Protein AF-A0A8U0QBW7-F1 (afdb_monomer)

Structure (mmCIF, N/CA/C/O backbone):
data_AF-A0A8U0QBW7-F1
#
_entry.id   AF-A0A8U0QBW7-F1
#
loop_
_atom_site.group_PDB
_atom_site.id
_atom_site.type_symbol
_atom_site.label_atom_id
_atom_site.label_alt_id
_atom_site.label_comp_id
_atom_site.label_asym_id
_atom_site.label_entity_id
_atom_site.label_seq_id
_atom_site.pdbx_PDB_ins_code
_atom_site.Cartn_x
_atom_site.Cartn_y
_atom_site.Cartn_z
_atom_site.occupancy
_atom_site.B_iso_or_equiv
_atom_site.auth_seq_id
_atom_site.auth_comp_id
_atom_site.auth_asym_id
_atom_site.auth_atom_id
_atom_site.pdbx_PDB_model_num
ATOM 1 N N . MET A 1 1 ? 26.338 -71.807 29.750 1.00 41.09 1 MET A N 1
ATOM 2 C CA . MET A 1 1 ? 27.770 -71.660 30.082 1.00 41.09 1 MET A CA 1
ATOM 3 C C . MET A 1 1 ? 28.084 -70.178 30.106 1.00 41.09 1 MET A C 1
ATOM 5 O O . MET A 1 1 ? 28.070 -69.546 29.061 1.00 41.09 1 MET A O 1
ATOM 9 N N . ALA A 1 2 ? 28.238 -69.622 31.303 1.00 33.69 2 ALA A N 1
ATOM 10 C CA . ALA A 1 2 ? 28.507 -68.212 31.551 1.00 33.69 2 ALA A CA 1
ATOM 11 C C . ALA A 1 2 ? 29.743 -68.119 32.445 1.00 33.69 2 ALA A C 1
ATOM 13 O O . ALA A 1 2 ? 29.765 -68.784 33.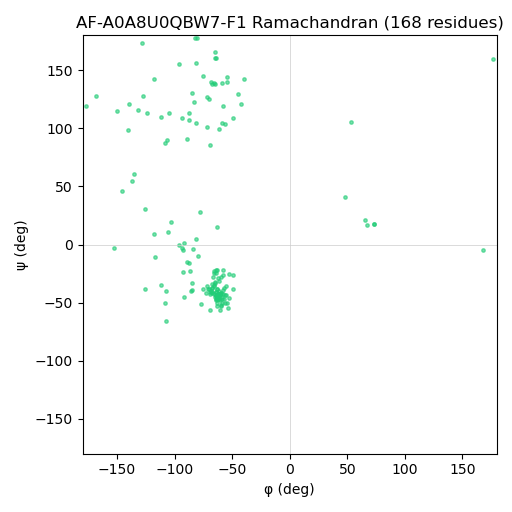481 1.00 33.69 2 ALA A O 1
ATOM 14 N N . SER A 1 3 ? 30.745 -67.331 32.042 1.00 29.34 3 SER A N 1
ATOM 15 C CA . SER A 1 3 ? 31.749 -66.690 32.908 1.00 29.34 3 SER A CA 1
ATOM 16 C C . SER A 1 3 ? 32.804 -65.914 32.093 1.00 29.34 3 SER A C 1
ATOM 18 O O . SER A 1 3 ? 32.904 -66.134 30.888 1.00 29.34 3 SER A O 1
ATOM 20 N N . PRO A 1 4 ? 33.521 -64.954 32.714 1.00 44.69 4 PRO A N 1
ATOM 21 C CA . PRO A 1 4 ? 33.583 -63.564 32.244 1.00 44.69 4 PRO A CA 1
ATOM 22 C C . PRO A 1 4 ? 35.021 -63.030 32.096 1.00 44.69 4 PRO A C 1
ATOM 24 O O . PRO A 1 4 ? 35.950 -63.648 32.596 1.00 44.69 4 PRO A O 1
ATOM 27 N N . LEU A 1 5 ? 35.207 -61.817 31.554 1.00 34.69 5 LEU A N 1
ATOM 28 C CA . LEU A 1 5 ? 36.401 -61.010 31.851 1.00 34.69 5 LEU A CA 1
ATOM 29 C C . LEU A 1 5 ? 36.080 -59.512 32.001 1.00 34.69 5 LEU A C 1
ATOM 31 O O . LEU A 1 5 ? 35.921 -58.768 31.044 1.00 34.69 5 LEU A O 1
ATOM 35 N N . ILE A 1 6 ? 35.956 -59.134 33.273 1.00 34.09 6 ILE A N 1
ATOM 36 C CA . ILE A 1 6 ? 36.638 -58.029 33.963 1.00 34.09 6 ILE A CA 1
ATOM 37 C C . ILE A 1 6 ? 36.571 -56.620 33.341 1.00 34.09 6 ILE A C 1
ATOM 39 O O . ILE A 1 6 ? 37.304 -56.209 32.449 1.00 34.09 6 ILE A O 1
ATOM 43 N N . ARG A 1 7 ? 35.725 -55.854 34.028 1.00 28.12 7 ARG A N 1
ATOM 44 C CA . ARG A 1 7 ? 35.663 -54.409 34.247 1.00 28.12 7 ARG A CA 1
ATOM 45 C C . ARG A 1 7 ? 37.038 -53.804 34.583 1.00 28.12 7 ARG A C 1
ATOM 47 O O . ARG A 1 7 ? 37.650 -54.211 35.565 1.00 28.12 7 ARG A O 1
ATOM 54 N N . CYS A 1 8 ? 37.437 -52.742 33.884 1.00 30.77 8 CYS A N 1
ATOM 55 C CA . CYS A 1 8 ? 38.362 -51.751 34.434 1.00 30.77 8 CYS A CA 1
ATOM 56 C C . CYS A 1 8 ? 37.706 -50.370 34.349 1.00 30.77 8 CYS A C 1
ATOM 58 O O . CYS A 1 8 ? 37.393 -49.862 33.275 1.00 30.77 8 CYS A O 1
ATOM 60 N N . PHE A 1 9 ? 37.408 -49.824 35.524 1.00 28.62 9 PHE A N 1
ATOM 61 C CA . PHE A 1 9 ? 36.833 -48.503 35.727 1.00 28.62 9 PHE A CA 1
ATOM 62 C C . PHE A 1 9 ? 37.808 -47.414 35.276 1.00 28.62 9 PHE A C 1
ATOM 64 O O . PHE A 1 9 ? 38.965 -47.415 35.684 1.00 28.62 9 PHE A O 1
ATOM 71 N N . SER A 1 10 ? 37.290 -46.395 34.598 1.00 31.25 10 SER A N 1
ATOM 72 C CA . SER A 1 10 ? 37.845 -45.049 34.686 1.00 31.25 10 SER A CA 1
ATOM 73 C C . SER A 1 10 ? 36.709 -44.059 34.934 1.00 31.25 10 SER A C 1
ATOM 75 O O . SER A 1 10 ? 35.788 -43.925 34.130 1.00 31.25 10 SER A O 1
ATOM 77 N N . LYS A 1 11 ? 36.762 -43.426 36.115 1.00 33.12 11 LYS A N 1
ATOM 78 C CA . LYS A 1 11 ? 36.077 -42.176 36.489 1.00 33.12 11 LYS A CA 1
ATOM 79 C C . LYS A 1 11 ? 36.128 -41.202 35.296 1.00 33.12 11 LYS A C 1
ATOM 81 O O . LYS A 1 11 ? 37.138 -41.118 34.618 1.00 33.12 11 LYS A O 1
ATOM 86 N N . VAL A 1 12 ? 35.099 -40.419 35.004 1.00 37.81 12 VAL A N 1
ATOM 87 C CA . VAL A 1 12 ? 34.768 -39.198 35.743 1.00 37.81 12 VAL A CA 1
ATOM 88 C C . VAL A 1 12 ? 33.371 -38.759 35.302 1.00 37.81 12 VAL A C 1
ATOM 90 O O . VAL A 1 12 ? 33.102 -38.601 34.115 1.00 37.81 12 VAL A O 1
ATOM 93 N N . GLY A 1 13 ? 32.485 -38.539 36.271 1.00 30.17 13 GLY A N 1
ATOM 94 C CA . GLY A 1 13 ? 31.225 -37.851 36.034 1.00 30.17 13 GLY A CA 1
ATOM 95 C C . GLY A 1 13 ? 31.420 -36.345 35.882 1.00 30.17 13 GLY A C 1
ATOM 96 O O . GLY A 1 13 ? 32.223 -35.744 36.594 1.00 30.17 13 GLY A O 1
ATOM 97 N N . ARG A 1 14 ? 30.621 -35.734 35.010 1.00 35.19 14 ARG A N 1
ATOM 98 C CA . ARG A 1 14 ? 29.725 -34.629 35.373 1.00 35.19 14 ARG A CA 1
ATOM 99 C C . ARG A 1 14 ? 28.899 -34.220 34.161 1.00 35.19 14 ARG A C 1
ATOM 101 O O . ARG A 1 14 ? 29.412 -33.787 33.138 1.00 35.19 14 ARG A O 1
ATOM 108 N N . GLN A 1 15 ? 27.597 -34.360 34.342 1.00 37.84 15 GLN A N 1
ATOM 109 C CA . GLN A 1 15 ? 26.541 -33.725 33.578 1.00 37.84 15 GLN A CA 1
ATOM 110 C C . GLN A 1 15 ? 26.739 -32.208 33.713 1.00 37.84 15 GLN A C 1
ATOM 112 O O . GLN A 1 15 ? 26.530 -31.647 34.787 1.00 37.84 15 GLN A O 1
ATOM 117 N N . VAL A 1 16 ? 27.241 -31.553 32.666 1.00 37.94 16 VAL A N 1
ATOM 118 C CA . VAL A 1 16 ? 27.358 -30.092 32.648 1.00 37.94 16 VAL A CA 1
ATOM 119 C C . VAL A 1 16 ? 26.058 -29.538 32.084 1.00 37.94 16 VAL A C 1
ATOM 121 O O . VAL A 1 16 ? 25.900 -29.355 30.881 1.00 37.94 16 VAL A O 1
ATOM 124 N N . SER A 1 17 ? 25.115 -29.269 32.980 1.00 43.97 17 SER A N 1
ATOM 125 C CA . SER A 1 17 ? 24.041 -28.309 32.755 1.00 43.97 17 SER A CA 1
ATOM 126 C C . SER A 1 17 ? 24.672 -26.931 32.534 1.00 43.97 17 SER A C 1
ATOM 128 O O . SER A 1 17 ? 25.090 -26.281 33.494 1.00 43.97 17 SER A O 1
ATOM 130 N N . ARG A 1 18 ? 24.805 -26.493 31.278 1.00 37.16 18 ARG A N 1
ATOM 131 C CA . ARG A 1 18 ? 25.181 -25.108 30.969 1.00 37.16 18 ARG A CA 1
ATOM 132 C C . ARG A 1 18 ? 23.909 -24.254 30.916 1.00 37.16 18 ARG A C 1
ATOM 134 O O . ARG A 1 18 ? 23.097 -24.480 30.022 1.00 37.16 18 ARG A O 1
ATOM 141 N N . PRO A 1 19 ? 23.707 -23.301 31.842 1.00 38.62 19 PRO A N 1
ATOM 142 C CA . PRO A 1 19 ? 22.612 -22.347 31.741 1.00 38.62 19 PRO A CA 1
ATOM 143 C C . PRO A 1 19 ? 22.836 -21.443 30.525 1.00 38.62 19 PRO A C 1
ATOM 145 O O . PRO A 1 19 ? 23.954 -20.999 30.261 1.00 38.62 19 PRO A O 1
ATOM 148 N N . TRP A 1 20 ? 21.755 -21.161 29.803 1.00 37.94 20 TRP A N 1
ATOM 149 C CA . TRP A 1 20 ? 21.676 -20.377 28.561 1.00 37.94 20 TRP A CA 1
ATOM 150 C C . TRP A 1 20 ? 22.093 -18.891 28.706 1.00 37.94 20 TRP A C 1
ATOM 152 O O . TRP A 1 20 ? 21.827 -18.068 27.840 1.00 37.94 20 TRP A O 1
ATOM 162 N N . SER A 1 21 ? 22.763 -18.507 29.793 1.00 43.53 21 SER A N 1
ATOM 163 C CA . SER A 1 21 ? 22.973 -17.104 30.176 1.00 43.53 21 SER A CA 1
ATOM 164 C C . SER A 1 21 ? 24.394 -16.569 29.950 1.00 43.53 21 SER A C 1
ATOM 166 O O . SER A 1 21 ? 24.695 -15.480 30.421 1.00 43.53 21 SER A O 1
ATOM 168 N N . VAL A 1 22 ? 25.288 -17.277 29.241 1.00 44.34 22 VAL A N 1
ATOM 169 C CA . VAL A 1 22 ? 26.710 -16.854 29.098 1.00 44.34 22 VAL A CA 1
ATOM 170 C C . VAL A 1 22 ? 27.182 -16.743 27.636 1.00 44.34 22 VAL A C 1
ATOM 172 O O . VAL A 1 22 ? 28.357 -16.906 27.328 1.00 44.34 22 VAL A O 1
ATOM 175 N N . CYS A 1 23 ? 26.285 -16.403 26.708 1.00 40.12 23 CYS A N 1
ATOM 176 C CA . CYS A 1 23 ? 26.654 -15.972 25.350 1.00 40.12 23 CYS A CA 1
ATOM 177 C C . CYS A 1 23 ? 25.822 -14.759 24.896 1.00 40.12 23 CYS A C 1
ATOM 179 O O . CYS A 1 23 ? 25.175 -14.795 23.858 1.00 40.12 23 CYS A O 1
ATOM 181 N N . GLN A 1 24 ? 25.827 -13.675 25.681 1.00 42.72 24 GLN A N 1
ATOM 182 C CA . GLN A 1 24 ? 25.300 -12.364 25.254 1.00 42.72 24 GLN A CA 1
ATOM 183 C C . GLN A 1 24 ? 26.354 -11.243 25.224 1.00 42.72 24 GLN A C 1
ATOM 185 O O . GLN A 1 24 ? 26.030 -10.088 24.968 1.00 42.72 24 GLN A O 1
ATOM 190 N N . HIS A 1 25 ? 27.637 -11.563 25.394 1.00 35.56 25 HIS A N 1
ATOM 191 C CA . HIS A 1 25 ? 28.725 -10.613 25.162 1.00 35.56 25 HIS A CA 1
ATOM 192 C C . HIS A 1 25 ? 29.474 -11.001 23.888 1.00 35.56 25 HIS A C 1
ATOM 194 O O . HIS A 1 25 ? 30.434 -11.759 23.947 1.00 35.56 25 HIS A O 1
ATOM 200 N N . GLY A 1 26 ? 29.024 -10.521 22.725 1.00 43.56 26 GLY A N 1
ATOM 201 C CA . GLY A 1 26 ? 29.815 -10.725 21.505 1.00 43.56 26 GLY A CA 1
ATOM 202 C C . GLY A 1 26 ? 29.174 -10.429 20.155 1.00 43.56 26 GLY A C 1
ATOM 203 O O . GLY A 1 26 ? 29.879 -10.500 19.159 1.00 43.56 26 GLY A O 1
ATOM 204 N N . LEU A 1 27 ? 27.888 -10.077 20.080 1.00 39.72 27 LEU A N 1
ATOM 205 C CA . LEU A 1 27 ? 27.236 -9.711 18.814 1.00 39.72 27 LEU A CA 1
ATOM 206 C C . LEU A 1 27 ? 26.374 -8.459 18.995 1.00 39.72 27 LEU A C 1
ATOM 208 O O . LEU A 1 27 ? 25.164 -8.469 18.804 1.00 39.72 27 LEU A O 1
ATOM 212 N N . ARG A 1 28 ? 27.013 -7.353 19.387 1.00 33.25 28 ARG A N 1
ATOM 213 C CA . ARG A 1 28 ? 26.455 -6.011 19.198 1.00 33.25 28 ARG A CA 1
ATOM 214 C C . ARG A 1 28 ? 27.259 -5.381 18.071 1.00 33.25 28 ARG A C 1
ATOM 216 O O . ARG A 1 28 ? 28.320 -4.814 18.316 1.00 33.25 28 ARG A O 1
ATOM 223 N N . ASN A 1 29 ? 26.801 -5.563 16.833 1.00 37.34 29 ASN A N 1
ATOM 224 C CA . ASN A 1 29 ? 27.380 -4.892 15.676 1.00 37.34 29 ASN A CA 1
ATOM 225 C C . ASN A 1 29 ? 27.037 -3.400 15.800 1.00 37.34 29 ASN A C 1
ATOM 227 O O . ASN A 1 29 ? 25.980 -2.945 15.368 1.00 37.34 29 ASN A O 1
ATOM 231 N N . ARG A 1 30 ? 27.875 -2.664 16.533 1.00 37.47 30 ARG A N 1
ATOM 232 C CA . ARG A 1 30 ? 27.775 -1.218 16.698 1.00 37.47 30 ARG A CA 1
ATOM 233 C C . ARG A 1 30 ? 28.189 -0.616 15.361 1.00 37.47 30 ARG A C 1
ATOM 235 O O . ARG A 1 30 ? 29.378 -0.579 15.058 1.00 37.47 30 ARG A O 1
ATOM 242 N N . SER A 1 31 ? 27.207 -0.204 14.558 1.00 40.16 31 SER A N 1
ATOM 243 C CA . SER A 1 31 ? 27.431 0.742 13.463 1.00 40.16 31 SER A CA 1
ATOM 244 C C . SER A 1 31 ? 28.371 1.832 13.982 1.00 40.16 31 SER A C 1
ATOM 246 O O . SER A 1 31 ? 28.086 2.457 15.000 1.00 40.16 31 SER A O 1
ATOM 248 N N . THR A 1 32 ? 29.531 2.015 13.354 1.00 41.97 32 THR A N 1
ATOM 249 C CA . THR A 1 32 ? 30.523 3.027 13.747 1.00 41.97 32 THR A CA 1
ATOM 250 C C . THR A 1 32 ? 30.135 4.425 13.271 1.00 41.97 32 THR A C 1
ATOM 252 O O . THR A 1 32 ? 31.005 5.260 13.034 1.00 41.97 32 THR A O 1
ATOM 255 N N . GLN A 1 33 ? 28.842 4.698 13.115 1.00 38.72 33 GLN A N 1
ATOM 256 C CA . GLN A 1 33 ? 28.374 6.071 13.107 1.00 38.72 33 GLN A CA 1
ATOM 257 C C . GLN A 1 33 ? 28.156 6.482 14.562 1.00 38.72 33 GLN A C 1
ATOM 259 O O . GLN A 1 33 ? 27.579 5.702 15.322 1.00 38.72 33 GLN A O 1
ATOM 264 N N . PRO A 1 34 ? 28.679 7.639 15.000 1.00 38.78 34 PRO A N 1
ATOM 265 C CA . PRO A 1 34 ? 28.361 8.124 16.327 1.00 38.78 34 PRO A CA 1
ATOM 266 C C . PRO A 1 34 ? 26.841 8.257 16.394 1.00 38.78 34 PRO A C 1
ATOM 268 O O . PRO A 1 34 ? 26.256 8.992 15.599 1.00 38.78 34 PRO A O 1
ATOM 271 N N . ASP A 1 35 ? 26.210 7.518 17.311 1.00 44.41 35 ASP A N 1
ATOM 272 C CA . ASP A 1 35 ? 24.891 7.884 17.808 1.00 44.41 35 ASP A CA 1
ATOM 273 C C . ASP A 1 35 ? 25.024 9.362 18.172 1.00 44.41 35 ASP A C 1
ATOM 275 O O . ASP A 1 35 ? 25.774 9.692 19.095 1.00 44.41 35 ASP A O 1
ATOM 279 N N . VAL A 1 36 ? 24.401 10.257 17.403 1.00 55.66 36 VAL A N 1
ATOM 280 C CA . VAL A 1 36 ? 24.216 11.635 17.851 1.00 55.66 36 VAL A CA 1
ATOM 281 C C . VAL A 1 36 ? 23.480 11.484 19.168 1.00 55.66 36 VAL A C 1
ATOM 283 O O . VAL A 1 36 ? 22.315 11.086 19.195 1.00 55.66 36 VAL A O 1
ATOM 286 N N . SER A 1 37 ? 24.202 11.661 20.272 1.00 56.78 37 SER A N 1
ATOM 287 C CA . SER A 1 37 ? 23.636 11.525 21.603 1.00 56.78 37 SER A CA 1
ATOM 288 C C . SER A 1 37 ? 22.430 12.456 21.640 1.00 56.78 37 SER A C 1
ATOM 290 O O . SER A 1 37 ? 22.503 13.559 21.101 1.00 56.78 37 SER A O 1
ATOM 292 N N . ALA A 1 38 ? 21.319 12.054 22.254 1.00 60.09 38 ALA A N 1
ATOM 293 C CA . ALA A 1 38 ? 20.138 12.917 22.374 1.00 60.09 38 ALA A CA 1
ATOM 294 C C . ALA A 1 38 ? 20.494 14.335 22.893 1.00 60.09 38 ALA A C 1
ATOM 296 O O . ALA A 1 38 ? 19.851 15.318 22.540 1.00 60.09 38 ALA A O 1
ATOM 297 N N . GLU A 1 39 ? 21.592 14.445 23.648 1.00 56.91 39 GLU A N 1
ATOM 298 C CA . GLU A 1 39 ? 22.241 15.686 24.083 1.00 56.91 39 GLU A CA 1
ATOM 299 C C . GLU A 1 39 ? 22.762 16.579 22.936 1.00 56.91 39 GLU A C 1
ATOM 301 O O . GLU A 1 39 ? 22.606 17.795 22.993 1.00 56.91 39 GLU A O 1
ATOM 306 N N . GLN A 1 40 ? 23.349 16.013 21.878 1.00 58.00 40 GLN A N 1
ATOM 307 C CA . GLN A 1 40 ? 23.819 16.753 20.698 1.00 58.00 40 GLN A CA 1
ATOM 308 C C . GLN A 1 40 ? 22.657 17.257 19.834 1.00 58.00 40 GLN A C 1
ATOM 310 O O . GLN A 1 40 ? 22.724 18.367 19.311 1.00 58.00 40 GLN A O 1
ATOM 31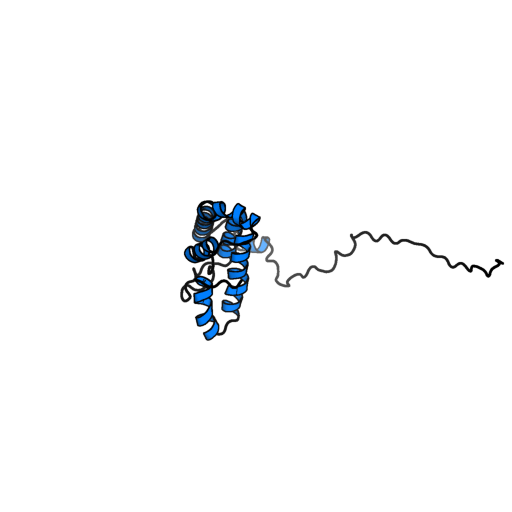5 N N . ALA A 1 41 ? 21.570 16.490 19.723 1.00 57.09 41 ALA A N 1
ATOM 316 C CA . ALA A 1 41 ? 20.361 16.944 19.036 1.00 57.09 41 ALA A CA 1
ATOM 317 C C . ALA A 1 41 ? 19.624 18.047 19.816 1.00 57.09 41 ALA A C 1
ATOM 319 O O . ALA A 1 41 ? 19.174 19.029 19.223 1.00 57.09 41 ALA A O 1
ATOM 320 N N . ALA A 1 42 ? 19.590 17.939 21.150 1.00 59.16 42 ALA A N 1
ATOM 321 C CA . ALA A 1 42 ? 19.075 18.986 22.029 1.00 59.16 42 ALA A CA 1
ATOM 322 C C . ALA A 1 42 ? 19.901 20.282 21.932 1.00 59.16 42 ALA A C 1
ATOM 324 O O . ALA A 1 42 ? 19.331 21.371 21.903 1.00 59.16 42 ALA A O 1
ATOM 325 N N . ALA A 1 43 ? 21.230 20.179 21.803 1.00 60.28 43 ALA A N 1
ATOM 326 C CA . ALA A 1 43 ? 22.114 21.329 21.596 1.00 60.28 43 ALA A CA 1
ATOM 327 C C . ALA A 1 43 ? 21.894 22.040 20.244 1.00 60.28 43 ALA A C 1
ATOM 329 O O . ALA A 1 43 ? 22.184 23.229 20.124 1.00 60.28 43 ALA A O 1
ATOM 330 N N . LEU A 1 44 ? 21.361 21.333 19.242 1.00 66.69 44 LEU A N 1
ATOM 331 C CA . LEU A 1 44 ? 21.029 21.865 17.916 1.00 66.69 44 LEU A CA 1
ATOM 332 C C . LEU A 1 44 ? 19.576 22.367 17.806 1.00 66.69 44 LEU A C 1
ATOM 334 O O . LEU A 1 44 ? 19.168 22.809 16.735 1.00 66.69 44 LEU A O 1
ATOM 338 N N . GLY A 1 45 ? 18.785 22.298 18.885 1.00 69.19 45 GLY A N 1
ATOM 339 C CA . GLY A 1 45 ? 17.366 22.671 18.864 1.00 69.19 45 GLY A CA 1
ATOM 340 C C . GLY A 1 45 ? 16.494 21.743 18.009 1.00 69.19 45 GLY A C 1
ATOM 341 O O . GLY A 1 45 ? 15.378 22.112 17.645 1.00 69.19 45 GLY A O 1
ATOM 342 N N . VAL A 1 46 ? 16.988 20.546 17.675 1.00 71.44 46 VAL A N 1
ATOM 343 C CA . VAL A 1 46 ? 16.250 19.561 16.881 1.00 71.44 46 VAL A CA 1
ATOM 344 C C . VAL A 1 46 ? 15.295 18.819 17.813 1.00 71.44 46 VAL A C 1
ATOM 346 O O . VAL A 1 46 ? 15.707 17.982 18.614 1.00 71.44 46 VAL A O 1
ATOM 349 N N . SER A 1 47 ? 14.007 19.156 17.728 1.00 80.44 47 SER A N 1
ATOM 350 C CA . SER A 1 47 ? 12.938 18.410 18.393 1.00 80.44 47 SER A CA 1
ATOM 351 C C . SER A 1 47 ? 12.551 17.213 17.530 1.00 80.44 47 SER A C 1
ATOM 353 O O . SER A 1 47 ? 12.164 17.388 16.374 1.00 80.44 47 SER A O 1
ATOM 355 N N . TYR A 1 48 ? 12.642 16.005 18.083 1.00 83.56 48 TYR A N 1
ATOM 356 C CA . TYR A 1 48 ? 12.100 14.808 17.446 1.00 83.56 48 TYR A CA 1
ATOM 357 C C . TYR A 1 48 ? 10.689 14.573 17.979 1.00 83.56 48 TYR A C 1
ATOM 359 O O . TYR A 1 48 ? 10.544 14.218 19.155 1.00 83.56 48 TYR A O 1
ATOM 367 N N . PRO A 1 49 ? 9.641 14.787 17.167 1.00 89.06 49 PRO A N 1
ATOM 368 C CA . PRO A 1 49 ? 8.298 14.438 17.588 1.00 89.06 49 PRO A CA 1
ATOM 369 C C . PRO A 1 49 ? 8.189 12.915 17.793 1.00 89.06 49 PRO A C 1
ATOM 371 O O . PRO A 1 49 ? 9.009 12.150 17.274 1.00 89.06 49 PRO A O 1
ATOM 374 N N . PRO A 1 50 ? 7.182 12.445 18.546 1.00 94.38 50 PRO A N 1
ATOM 375 C CA . PRO A 1 50 ? 6.894 11.018 18.643 1.00 94.38 50 PRO A CA 1
ATOM 376 C C . PRO A 1 50 ? 6.687 10.390 17.255 1.00 94.38 50 PRO A C 1
ATOM 378 O O . PRO A 1 50 ? 6.082 11.029 16.396 1.00 94.38 50 PRO A O 1
ATOM 381 N N . LEU A 1 51 ? 7.126 9.141 17.049 1.00 92.00 51 LEU A N 1
ATOM 382 C CA . LEU A 1 51 ? 7.056 8.430 15.754 1.00 92.00 51 LEU A CA 1
ATOM 383 C C . LEU A 1 51 ? 5.633 8.297 15.185 1.00 92.00 51 LEU A C 1
ATOM 385 O O . LEU A 1 51 ? 5.460 8.110 13.989 1.00 92.00 51 LEU A O 1
ATOM 389 N N . GLN A 1 52 ? 4.617 8.402 16.039 1.00 93.25 52 GLN A N 1
ATOM 390 C CA . GLN A 1 52 ? 3.204 8.425 15.663 1.00 93.25 52 GLN A CA 1
ATOM 391 C C . GLN A 1 52 ? 2.699 9.802 15.188 1.00 93.25 52 GLN A C 1
ATOM 393 O O . GLN A 1 52 ? 1.498 9.988 15.006 1.00 93.25 52 GLN A O 1
ATOM 398 N N . THR A 1 53 ? 3.583 10.792 15.062 1.00 95.00 53 THR A N 1
ATOM 399 C CA . THR A 1 53 ? 3.252 12.104 14.496 1.00 95.00 53 THR A CA 1
ATOM 400 C C . THR A 1 53 ? 3.444 12.033 12.990 1.00 95.00 53 THR A C 1
ATOM 402 O O . THR A 1 53 ? 4.578 11.980 12.522 1.00 95.00 53 THR A O 1
ATOM 405 N N . TYR A 1 54 ? 2.339 12.021 12.253 1.00 95.25 54 TYR A N 1
ATOM 406 C CA . TYR A 1 54 ? 2.338 11.881 10.799 1.00 95.25 54 TYR A CA 1
ATOM 407 C C . TYR A 1 54 ? 2.251 13.232 10.096 1.00 95.25 54 TYR A C 1
ATOM 409 O O . TYR A 1 54 ? 1.724 14.202 10.653 1.00 95.25 54 TYR A O 1
ATOM 417 N N . SER A 1 55 ? 2.734 13.285 8.856 1.00 95.44 55 SER A N 1
ATOM 418 C CA . SER A 1 55 ? 2.379 14.363 7.935 1.00 95.44 55 SER A CA 1
ATOM 419 C C . SER A 1 55 ? 0.880 14.321 7.598 1.00 95.44 55 SER A C 1
ATOM 421 O O . SER A 1 55 ? 0.189 13.332 7.858 1.00 95.44 55 SER A O 1
ATOM 423 N N . GLU A 1 56 ? 0.357 15.400 7.013 1.00 95.88 56 GLU A N 1
ATOM 424 C CA . GLU A 1 56 ? -1.036 15.435 6.550 1.00 95.88 56 GLU A CA 1
ATOM 425 C C . GLU A 1 56 ? -1.298 14.351 5.492 1.00 95.88 56 GLU A C 1
ATOM 427 O O . GLU A 1 56 ? -2.282 13.623 5.591 1.00 95.88 56 GLU A O 1
ATOM 432 N N . GLU A 1 57 ? -0.373 14.175 4.545 1.00 95.00 57 GLU A N 1
ATOM 433 C CA . GLU A 1 57 ? -0.459 13.157 3.491 1.00 95.00 57 GLU A CA 1
ATOM 434 C C . GLU A 1 57 ? -0.438 11.731 4.062 1.00 95.00 57 GLU A C 1
ATOM 436 O O . GLU A 1 57 ? -1.264 10.899 3.687 1.00 95.00 57 GLU A O 1
ATOM 441 N N . GLU A 1 58 ? 0.457 11.455 5.017 1.0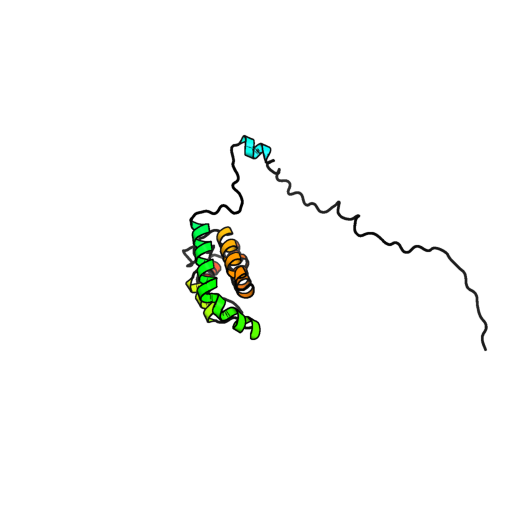0 96.38 58 GLU A N 1
ATOM 442 C CA . GLU A 1 58 ? 0.553 10.162 5.707 1.00 96.38 58 GLU A CA 1
ATOM 443 C C . GLU A 1 58 ? -0.721 9.856 6.509 1.00 96.38 58 GLU A C 1
ATOM 445 O O . GLU A 1 58 ? -1.249 8.743 6.448 1.00 96.38 58 GLU A O 1
ATOM 450 N N . GLY A 1 59 ? -1.249 10.854 7.227 1.00 97.44 59 GLY A N 1
ATOM 451 C CA . GLY A 1 59 ? -2.502 10.737 7.972 1.00 97.44 59 GLY A CA 1
ATOM 452 C C . GLY A 1 59 ? -3.699 10.466 7.059 1.00 97.44 59 GLY A C 1
ATOM 453 O O . GLY A 1 59 ? -4.478 9.550 7.322 1.00 97.44 59 GLY A O 1
ATOM 454 N N . MET A 1 60 ? -3.812 11.205 5.951 1.00 97.19 60 MET A N 1
ATOM 455 C CA . MET A 1 60 ? -4.862 11.000 4.950 1.00 97.19 60 MET A CA 1
ATOM 456 C C . MET A 1 60 ? -4.778 9.616 4.305 1.00 97.19 60 MET A C 1
ATOM 458 O O . MET A 1 60 ? -5.807 8.962 4.135 1.00 97.19 60 MET A O 1
ATOM 462 N N . MET A 1 61 ? -3.572 9.151 3.965 1.00 96.81 61 MET A N 1
ATOM 463 C CA . MET A 1 61 ? -3.377 7.826 3.382 1.00 96.81 61 MET A CA 1
ATOM 464 C C . MET A 1 61 ? -3.780 6.723 4.360 1.00 96.81 61 MET A C 1
ATOM 466 O O . MET A 1 61 ? -4.546 5.835 3.985 1.00 96.81 61 MET A O 1
ATOM 470 N N . ARG A 1 62 ? -3.334 6.805 5.619 1.00 98.00 62 ARG A N 1
ATOM 471 C CA . ARG A 1 62 ? -3.733 5.868 6.677 1.00 98.00 62 ARG A CA 1
ATOM 472 C C . ARG A 1 62 ? -5.256 5.794 6.803 1.00 98.00 62 ARG A C 1
ATOM 474 O O . ARG A 1 62 ? -5.825 4.706 6.773 1.00 98.00 62 ARG A O 1
ATOM 481 N N . ASP A 1 63 ? -5.923 6.940 6.906 1.00 98.38 63 ASP A N 1
ATOM 482 C CA . ASP A 1 63 ? -7.373 6.991 7.111 1.00 98.38 63 ASP A CA 1
ATOM 483 C C . ASP A 1 63 ? -8.147 6.466 5.887 1.00 98.38 63 ASP A C 1
ATOM 485 O O . ASP A 1 63 ? -9.143 5.751 6.032 1.00 98.38 63 ASP A O 1
ATOM 489 N N . ALA A 1 64 ? -7.667 6.756 4.673 1.00 98.19 64 ALA A N 1
ATOM 490 C CA . ALA A 1 64 ? -8.246 6.235 3.437 1.00 98.19 64 ALA A CA 1
ATOM 491 C C . ALA A 1 64 ? -8.119 4.707 3.338 1.00 98.19 64 ALA A C 1
ATOM 493 O O . ALA A 1 64 ? -9.096 4.029 3.010 1.00 98.19 64 ALA A O 1
ATOM 494 N N . VAL A 1 65 ? -6.945 4.155 3.665 1.00 98.56 65 VAL A N 1
ATOM 495 C CA . VAL A 1 65 ? -6.696 2.705 3.631 1.00 98.56 65 VAL A CA 1
ATOM 496 C C . VAL A 1 65 ? -7.495 1.999 4.716 1.00 98.56 65 VAL A C 1
ATOM 498 O O . VAL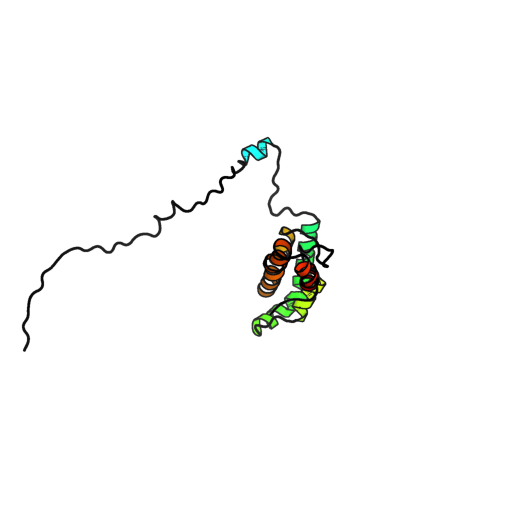 A 1 65 ? -8.084 0.958 4.441 1.00 98.56 65 VAL A O 1
ATOM 501 N N . ASN A 1 66 ? -7.588 2.581 5.915 1.00 98.62 66 ASN A N 1
ATOM 502 C CA . ASN A 1 66 ? -8.420 2.050 6.990 1.00 98.62 66 ASN A CA 1
ATOM 503 C C . ASN A 1 66 ? -9.878 1.906 6.535 1.00 98.62 66 ASN A C 1
ATOM 505 O O . ASN A 1 66 ? -10.469 0.830 6.645 1.00 98.62 66 ASN A O 1
ATOM 509 N N . LYS A 1 67 ? -10.438 2.969 5.948 1.00 98.56 67 LYS A N 1
ATOM 510 C CA . LYS A 1 67 ? -11.802 2.955 5.415 1.00 98.56 67 LYS A CA 1
ATOM 511 C C . LYS A 1 67 ? -11.969 1.908 4.314 1.00 98.56 67 LYS A C 1
ATOM 513 O O . LYS A 1 67 ? -12.915 1.124 4.355 1.00 98.56 67 LYS A O 1
ATOM 518 N N . PHE A 1 68 ? -11.046 1.866 3.355 1.00 98.44 68 PHE A N 1
ATOM 519 C CA . PHE A 1 68 ? -11.046 0.868 2.288 1.00 98.44 68 PHE A CA 1
ATOM 520 C C . PHE A 1 68 ? -11.012 -0.562 2.846 1.00 98.44 68 PHE A C 1
ATOM 522 O O . PHE A 1 68 ? -11.820 -1.396 2.441 1.00 98.44 68 PHE A O 1
ATOM 529 N N . ALA A 1 69 ? -10.140 -0.840 3.813 1.00 98.50 69 ALA A N 1
ATOM 530 C CA . ALA A 1 69 ? -10.010 -2.161 4.406 1.00 98.50 69 ALA A CA 1
ATOM 531 C C . ALA A 1 69 ? -11.309 -2.592 5.109 1.00 98.50 69 ALA A C 1
ATOM 533 O O . ALA A 1 69 ? -11.781 -3.709 4.905 1.00 98.50 69 ALA A O 1
ATOM 534 N N . GLN A 1 70 ? -11.945 -1.696 5.865 1.00 98.38 70 GLN A N 1
ATOM 535 C CA . GLN A 1 70 ? -13.205 -1.997 6.552 1.00 98.38 70 GLN A CA 1
ATOM 536 C C . GLN A 1 70 ? -14.389 -2.163 5.588 1.00 98.38 70 GLN A C 1
ATOM 538 O O . GLN A 1 70 ? -15.199 -3.072 5.750 1.00 98.38 70 GLN A O 1
ATOM 543 N N . GLU A 1 71 ? -14.512 -1.300 4.580 1.00 97.44 71 GLU A N 1
ATOM 544 C CA . GLU A 1 71 ? -15.687 -1.283 3.699 1.00 97.44 71 GLU A CA 1
ATOM 545 C C . GLU A 1 71 ? -15.588 -2.282 2.541 1.00 97.44 71 GLU A C 1
ATOM 547 O O . GLU A 1 71 ? -16.606 -2.809 2.090 1.00 97.44 71 GLU A O 1
ATOM 552 N N . ARG A 1 72 ? -14.378 -2.525 2.025 1.00 95.88 72 ARG A N 1
ATOM 553 C CA . ARG A 1 72 ? -14.155 -3.298 0.795 1.00 95.88 72 ARG A CA 1
ATOM 554 C C . ARG A 1 72 ? -13.479 -4.636 1.037 1.00 95.88 72 ARG A C 1
ATOM 556 O O . ARG A 1 72 ? -13.821 -5.576 0.331 1.00 95.88 72 ARG A O 1
ATOM 563 N N . LEU A 1 73 ? -12.565 -4.742 2.004 1.00 97.31 73 LEU A N 1
ATOM 564 C CA . LEU A 1 73 ? -11.838 -5.994 2.257 1.00 97.31 73 LEU A CA 1
ATOM 565 C C . LEU A 1 73 ? -12.527 -6.880 3.290 1.00 97.31 73 LEU A C 1
ATOM 567 O O . LEU A 1 73 ? -12.682 -8.075 3.049 1.00 97.31 73 LEU A O 1
ATOM 571 N N . ALA A 1 74 ? -12.986 -6.306 4.406 1.00 98.25 74 ALA A N 1
ATOM 572 C CA . ALA A 1 74 ? -13.579 -7.056 5.515 1.00 98.25 74 ALA A CA 1
ATOM 573 C C . ALA A 1 74 ? -14.675 -8.066 5.096 1.00 98.25 74 ALA A C 1
ATOM 575 O O . ALA A 1 74 ? -14.674 -9.175 5.633 1.00 98.25 74 ALA A O 1
ATOM 576 N N . PRO A 1 75 ? -15.560 -7.775 4.114 1.00 98.19 75 PRO A N 1
ATOM 577 C CA . PRO A 1 75 ? -16.567 -8.741 3.664 1.00 98.19 75 PRO A CA 1
ATOM 578 C C . PRO A 1 75 ? -16.005 -10.026 3.028 1.00 98.19 75 PRO A C 1
ATOM 580 O O . PRO A 1 75 ? -16.708 -11.034 2.987 1.00 98.19 75 PRO A O 1
ATOM 583 N N . PHE A 1 76 ? -14.769 -10.007 2.519 1.00 97.75 76 PHE A N 1
ATOM 584 C CA . PHE A 1 76 ? -14.156 -11.140 1.816 1.00 97.75 76 PHE A CA 1
ATOM 585 C C . PHE 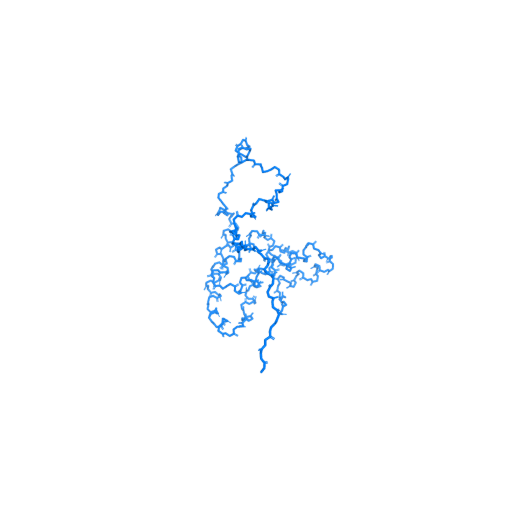A 1 76 ? -13.345 -12.057 2.740 1.00 97.75 76 PHE A C 1
ATOM 587 O O . PHE A 1 76 ? -13.176 -13.232 2.415 1.00 97.75 76 PHE A O 1
ATOM 594 N N . VAL A 1 77 ? -12.875 -11.552 3.887 1.00 98.19 77 VAL A N 1
ATOM 595 C CA . VAL A 1 77 ? -11.857 -12.204 4.736 1.00 98.19 77 VAL A CA 1
ATOM 596 C C . VAL A 1 77 ? -12.229 -13.637 5.110 1.00 98.19 77 VAL A C 1
ATOM 598 O O . VAL A 1 77 ? -11.476 -14.558 4.810 1.00 98.19 77 VAL A O 1
ATOM 601 N N . SER A 1 78 ? -13.414 -13.860 5.691 1.00 98.19 78 SER A N 1
ATOM 602 C CA . SER A 1 78 ? -13.824 -15.206 6.125 1.00 98.19 78 SER A CA 1
ATOM 603 C C . SER A 1 78 ? -13.877 -16.204 4.966 1.00 98.19 78 SER A C 1
ATOM 605 O O . SER A 1 78 ? -13.403 -17.326 5.096 1.00 98.19 78 SER A O 1
ATOM 607 N N . LYS A 1 79 ? -14.393 -15.784 3.803 1.00 98.06 79 LYS A N 1
ATOM 608 C CA . LYS A 1 79 ? -14.463 -16.638 2.610 1.00 98.06 79 LYS A CA 1
ATOM 609 C C . LYS A 1 79 ? -13.065 -16.947 2.066 1.00 98.06 79 LYS A C 1
ATOM 611 O O . LYS A 1 79 ? -12.834 -18.071 1.624 1.00 98.06 79 LYS A O 1
ATOM 616 N N . MET A 1 80 ? -12.158 -15.971 2.042 1.00 98.06 80 MET A N 1
ATOM 617 C CA . MET A 1 80 ? -10.795 -16.174 1.541 1.00 98.06 80 MET A CA 1
ATOM 618 C C . MET A 1 80 ? -9.994 -17.111 2.446 1.00 98.06 80 MET A C 1
ATOM 620 O O . MET A 1 80 ? -9.324 -18.006 1.932 1.00 98.06 80 MET A O 1
ATOM 624 N N . ASP A 1 81 ? -10.117 -16.952 3.766 1.00 98.25 81 ASP A N 1
ATOM 625 C CA . ASP A 1 81 ? -9.461 -17.805 4.762 1.00 98.25 81 ASP A CA 1
ATOM 626 C C . ASP A 1 81 ? -9.954 -19.258 4.671 1.00 98.25 81 ASP A C 1
ATOM 628 O O . ASP A 1 81 ? -9.160 -20.172 4.435 1.00 98.25 81 ASP A O 1
ATOM 632 N N . GLU A 1 82 ? -11.276 -19.469 4.718 1.00 98.38 82 GLU A N 1
ATOM 633 C CA . GLU A 1 82 ? -11.892 -20.803 4.639 1.00 98.38 82 GLU A CA 1
ATOM 634 C C . GLU A 1 82 ? -11.504 -21.565 3.364 1.00 98.38 82 GLU A C 1
ATOM 636 O O . GLU A 1 82 ? -11.305 -22.780 3.395 1.00 98.38 82 GLU A O 1
ATOM 641 N N . ASN A 1 83 ? -11.384 -20.857 2.237 1.00 97.94 83 ASN A N 1
ATOM 642 C CA . ASN A 1 83 ? -11.038 -21.456 0.948 1.00 97.94 83 ASN A CA 1
ATOM 643 C C . ASN A 1 83 ? -9.532 -21.439 0.649 1.00 97.94 83 ASN A C 1
ATOM 645 O O . ASN A 1 83 ? -9.123 -21.981 -0.379 1.00 97.94 83 ASN A O 1
ATOM 649 N N . SER A 1 84 ? -8.713 -20.815 1.506 1.00 97.38 84 SER A N 1
ATOM 650 C CA . SER A 1 84 ? -7.281 -20.577 1.268 1.00 97.38 84 SER A CA 1
ATOM 651 C C . SER A 1 84 ? -7.003 -19.984 -0.122 1.00 97.38 84 SER A C 1
ATOM 653 O O . SER A 1 84 ? -6.073 -20.393 -0.821 1.00 97.38 84 SER A O 1
ATOM 655 N N . HIS A 1 85 ? -7.853 -19.051 -0.552 1.00 96.75 85 HIS A N 1
ATOM 656 C CA . HIS A 1 85 ? -7.828 -18.497 -1.901 1.00 96.75 85 HIS A CA 1
ATOM 657 C C . HIS A 1 85 ? -8.083 -16.992 -1.874 1.00 96.75 85 HIS A C 1
ATOM 659 O O . HIS A 1 85 ? -9.140 -16.545 -1.427 1.00 96.75 85 HIS A O 1
ATOM 665 N N . MET A 1 86 ? -7.116 -16.223 -2.381 1.00 96.44 86 MET A N 1
ATOM 666 C CA . MET A 1 86 ? -7.239 -14.776 -2.539 1.00 96.44 86 MET A CA 1
ATOM 667 C C . MET A 1 86 ? -8.245 -14.464 -3.647 1.00 96.44 86 MET A C 1
ATOM 669 O O . MET A 1 86 ? -8.093 -14.940 -4.772 1.00 96.44 86 MET A O 1
ATOM 673 N N . ASP A 1 87 ? -9.265 -13.663 -3.344 1.00 96.56 87 ASP A N 1
ATOM 674 C CA . ASP A 1 87 ? -10.269 -13.288 -4.337 1.00 96.56 87 ASP A CA 1
ATOM 675 C C . ASP A 1 87 ? -9.656 -12.301 -5.360 1.00 96.56 87 ASP A C 1
ATOM 677 O O . ASP A 1 87 ? -9.099 -11.271 -4.961 1.00 96.56 87 ASP A O 1
ATOM 681 N N . PRO A 1 88 ? -9.736 -12.560 -6.681 1.00 95.75 88 PRO A N 1
ATOM 682 C CA . PRO A 1 88 ? -9.199 -11.650 -7.694 1.00 95.75 88 PRO A CA 1
ATOM 683 C C . PRO A 1 88 ? -9.786 -10.233 -7.631 1.00 95.75 88 PRO A C 1
ATOM 685 O O . PRO A 1 88 ? -9.121 -9.276 -8.035 1.00 95.75 88 PRO A O 1
ATOM 688 N N . GLU A 1 89 ? -11.013 -10.073 -7.119 1.00 96.50 89 GLU A N 1
ATOM 689 C CA . GLU A 1 89 ? -11.621 -8.753 -6.925 1.00 96.50 89 GLU A CA 1
ATOM 690 C C . GLU A 1 89 ? -10.871 -7.931 -5.867 1.00 96.50 89 GLU A C 1
ATOM 692 O O . GLU A 1 89 ? -10.688 -6.724 -6.045 1.00 96.50 89 GLU A O 1
ATOM 697 N N . VAL A 1 90 ? -10.354 -8.581 -4.817 1.00 97.19 90 VAL A N 1
ATOM 698 C CA . VAL A 1 90 ? -9.524 -7.929 -3.796 1.00 97.19 90 VAL A CA 1
ATOM 699 C C . VAL A 1 90 ? -8.245 -7.393 -4.429 1.00 97.19 90 VAL A C 1
ATOM 701 O O . VAL A 1 90 ? -7.962 -6.202 -4.300 1.00 97.19 90 VAL A O 1
ATOM 704 N N . ILE A 1 91 ? -7.525 -8.218 -5.195 1.00 96.81 91 ILE A N 1
ATOM 705 C CA . ILE A 1 91 ? -6.284 -7.806 -5.874 1.00 96.81 91 ILE A CA 1
ATOM 706 C C . ILE A 1 91 ? -6.552 -6.628 -6.816 1.00 96.81 91 ILE A C 1
ATOM 708 O O . ILE A 1 91 ? -5.849 -5.619 -6.773 1.00 96.81 91 ILE A O 1
ATOM 712 N N . LYS A 1 92 ? -7.609 -6.718 -7.630 1.00 96.81 92 LYS A N 1
ATOM 713 C CA . LYS A 1 92 ? -8.018 -5.640 -8.537 1.00 96.81 92 LYS A CA 1
ATOM 714 C C . LYS A 1 92 ? -8.309 -4.341 -7.785 1.00 96.81 92 LYS A C 1
ATOM 716 O O . LYS A 1 92 ? -7.868 -3.278 -8.214 1.00 96.81 92 LYS A O 1
ATOM 721 N N . SER A 1 93 ? -8.999 -4.422 -6.649 1.00 97.31 93 SER A N 1
ATOM 722 C CA . SER A 1 93 ? -9.314 -3.243 -5.843 1.00 97.31 93 SER A CA 1
ATOM 723 C C . SER A 1 93 ? -8.067 -2.572 -5.249 1.00 97.31 93 SER A C 1
ATOM 725 O O . SER A 1 93 ? -8.022 -1.347 -5.187 1.00 97.31 93 SER A O 1
ATOM 727 N N . LEU A 1 94 ? -7.019 -3.331 -4.899 1.00 97.88 94 LEU A N 1
ATOM 728 C CA . LEU A 1 94 ? -5.744 -2.763 -4.435 1.00 97.88 94 LEU A CA 1
ATOM 729 C C . LEU A 1 94 ? -5.055 -1.933 -5.526 1.00 97.88 94 LEU A C 1
ATOM 731 O O . LEU A 1 94 ? -4.537 -0.852 -5.239 1.00 97.88 94 LEU A O 1
ATOM 735 N N . PHE A 1 95 ? -5.075 -2.410 -6.774 1.00 97.62 95 PHE A N 1
ATOM 736 C CA . PHE A 1 95 ? -4.565 -1.657 -7.923 1.00 97.62 95 PHE A CA 1
ATOM 737 C C . PHE A 1 95 ? -5.379 -0.393 -8.190 1.00 97.62 95 PHE A C 1
ATOM 739 O O . PHE A 1 95 ? -4.806 0.677 -8.365 1.00 97.62 95 PHE A O 1
ATOM 746 N N . GLU A 1 96 ? -6.710 -0.491 -8.162 1.00 96.31 96 GLU A N 1
ATOM 747 C CA . GLU A 1 96 ? -7.600 0.659 -8.366 1.00 96.31 96 GLU A CA 1
ATOM 748 C C . GLU A 1 96 ? -7.408 1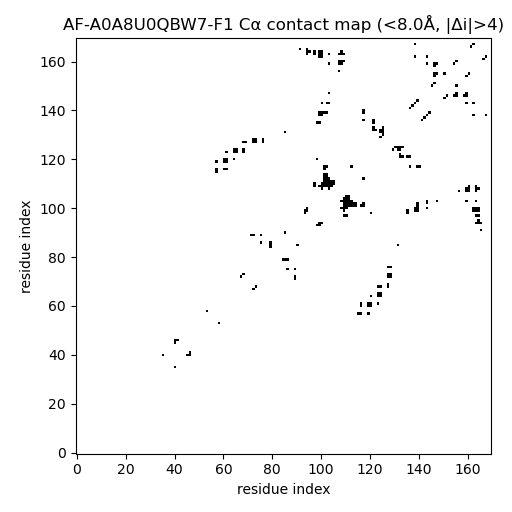.755 -7.304 1.00 96.31 96 GLU A C 1
ATOM 750 O O . GLU A 1 96 ? -7.571 2.934 -7.609 1.00 96.31 96 GLU A O 1
ATOM 755 N N . GLN A 1 97 ? -7.042 1.382 -6.073 1.00 96.69 97 GLN A N 1
ATOM 756 C CA . GLN A 1 97 ? -6.708 2.324 -4.997 1.00 96.69 97 GLN A CA 1
ATOM 757 C C . GLN A 1 97 ? -5.251 2.827 -5.043 1.00 96.69 97 GLN A C 1
ATOM 759 O O . GLN A 1 97 ? -4.873 3.666 -4.229 1.00 96.69 97 GLN A O 1
ATOM 764 N N . GLY A 1 98 ? -4.416 2.325 -5.960 1.00 96.56 98 GLY A N 1
ATOM 765 C CA . GLY A 1 98 ? -3.002 2.706 -6.068 1.00 96.56 98 GLY A CA 1
ATOM 766 C C . GLY A 1 98 ? -2.103 2.134 -4.965 1.00 96.56 98 GLY A C 1
ATOM 767 O O . GLY A 1 98 ? -0.984 2.607 -4.772 1.00 96.56 98 GLY A O 1
ATOM 768 N N . LEU A 1 99 ? -2.555 1.104 -4.243 1.00 97.94 99 LEU A N 1
ATOM 769 C CA . LEU A 1 99 ? -1.822 0.530 -3.105 1.00 97.94 99 LEU A CA 1
ATOM 770 C C . LEU A 1 99 ? -0.699 -0.430 -3.533 1.00 97.94 99 LEU A C 1
ATOM 772 O O . LEU A 1 99 ? 0.128 -0.820 -2.717 1.00 97.94 99 LEU A O 1
ATOM 776 N N . MET A 1 100 ? -0.632 -0.791 -4.816 1.00 98.06 100 MET A N 1
ATOM 777 C CA . MET A 1 100 ? 0.346 -1.746 -5.363 1.00 98.06 100 MET A CA 1
ATOM 778 C C . MET A 1 100 ? 1.593 -1.085 -5.976 1.00 98.06 100 MET A C 1
ATOM 780 O O . MET A 1 100 ? 2.488 -1.780 -6.454 1.00 98.06 100 MET A O 1
ATOM 784 N N . GLY A 1 101 ? 1.666 0.248 -5.973 1.00 97.38 101 GLY A N 1
ATOM 785 C CA . GLY A 1 101 ? 2.747 1.028 -6.583 1.00 97.38 101 GLY A CA 1
ATOM 786 C C . GLY A 1 101 ? 3.062 2.300 -5.803 1.00 97.38 101 GLY A C 1
ATOM 787 O O . GLY A 1 101 ? 3.177 3.366 -6.402 1.00 97.38 101 GLY A O 1
ATOM 788 N N . ILE A 1 102 ? 3.170 2.198 -4.477 1.00 97.69 102 ILE A N 1
ATOM 789 C CA . ILE A 1 102 ? 3.185 3.356 -3.569 1.00 97.69 102 ILE A CA 1
ATOM 790 C C . ILE A 1 102 ? 4.416 4.243 -3.802 1.00 97.69 102 ILE A C 1
ATOM 792 O O . ILE A 1 102 ? 4.308 5.450 -3.966 1.00 97.69 102 ILE A O 1
ATOM 796 N N . GLU A 1 103 ? 5.598 3.641 -3.880 1.00 97.19 103 GLU A N 1
ATOM 797 C CA . GLU A 1 103 ? 6.857 4.370 -4.104 1.00 97.19 103 GLU A CA 1
ATOM 798 C C . GLU A 1 103 ? 7.255 4.452 -5.583 1.00 97.19 103 GLU A C 1
ATOM 800 O O . GLU A 1 103 ? 8.292 5.024 -5.920 1.00 97.19 103 GLU A O 1
ATOM 805 N N . ILE A 1 104 ? 6.482 3.831 -6.481 1.00 97.38 104 ILE A N 1
ATOM 806 C CA . ILE A 1 104 ? 6.761 3.899 -7.916 1.00 97.38 104 ILE A CA 1
ATOM 807 C C . ILE A 1 104 ? 6.523 5.339 -8.386 1.00 97.38 104 ILE A C 1
ATOM 809 O O . ILE A 1 104 ? 5.544 5.975 -7.997 1.00 97.38 104 ILE A O 1
ATOM 813 N N . ASP A 1 105 ? 7.421 5.839 -9.236 1.00 96.25 105 ASP A N 1
ATOM 814 C CA . ASP A 1 105 ? 7.305 7.176 -9.814 1.00 96.25 105 ASP A CA 1
ATOM 815 C C . ASP A 1 105 ? 5.985 7.320 -10.606 1.00 96.25 105 ASP A C 1
ATOM 817 O O . ASP A 1 105 ? 5.607 6.391 -11.338 1.00 96.25 105 ASP A O 1
ATOM 821 N N . PRO A 1 106 ? 5.280 8.461 -10.498 1.00 96.19 106 PRO A N 1
ATOM 822 C CA . PRO A 1 106 ? 4.076 8.726 -11.279 1.00 96.19 106 PRO A CA 1
ATOM 823 C C . PRO A 1 106 ? 4.243 8.554 -12.797 1.00 96.19 106 PRO A C 1
ATOM 825 O O . PRO A 1 106 ? 3.264 8.235 -13.471 1.00 96.19 106 PRO A O 1
ATOM 828 N N . GLU A 1 107 ? 5.456 8.687 -13.354 1.00 95.38 107 GLU A N 1
ATOM 829 C CA . GLU A 1 107 ? 5.738 8.406 -14.772 1.00 95.38 107 GLU A CA 1
ATOM 830 C C . GLU A 1 107 ? 5.422 6.952 -15.169 1.00 95.38 107 GLU A C 1
ATOM 832 O O . GLU A 1 107 ? 5.040 6.682 -16.308 1.00 95.38 107 GLU A O 1
ATOM 837 N N . TYR A 1 108 ? 5.510 6.021 -14.215 1.00 96.25 108 TYR A N 1
ATOM 838 C CA . TYR A 1 108 ? 5.119 4.621 -14.377 1.00 96.25 108 TYR A CA 1
ATOM 839 C C . TYR A 1 108 ? 3.767 4.315 -13.711 1.00 96.25 108 TYR A C 1
ATOM 841 O O . TYR A 1 108 ? 3.471 3.158 -13.425 1.00 96.25 108 TYR A O 1
ATOM 849 N N . GLY A 1 109 ? 2.934 5.317 -13.430 1.00 94.56 109 GLY A N 1
ATOM 850 C CA . GLY A 1 109 ? 1.602 5.119 -12.848 1.00 94.56 109 GLY A CA 1
ATOM 851 C C . GLY A 1 109 ? 1.593 4.720 -11.369 1.00 94.56 109 GLY A C 1
ATOM 852 O O . GLY A 1 109 ? 0.585 4.202 -10.896 1.00 94.56 109 GLY A O 1
ATOM 853 N N . GLY A 1 110 ? 2.698 4.922 -10.647 1.00 95.44 110 GLY A N 1
ATOM 854 C CA . GLY A 1 110 ? 2.712 4.823 -9.187 1.00 95.44 110 GLY A CA 1
ATOM 855 C C . GLY A 1 110 ? 2.188 6.089 -8.505 1.00 95.44 110 GLY A C 1
ATOM 856 O O . GLY A 1 110 ? 1.854 7.074 -9.166 1.00 95.44 110 GLY A O 1
ATOM 857 N N . THR A 1 111 ? 2.114 6.077 -7.173 1.00 94.81 111 THR A N 1
ATOM 858 C CA . THR A 1 111 ? 1.645 7.248 -6.407 1.00 94.81 111 THR A CA 1
ATOM 859 C C . THR A 1 111 ? 2.769 8.214 -6.032 1.00 94.81 111 THR A C 1
ATOM 861 O O . THR A 1 111 ? 2.484 9.357 -5.686 1.00 94.81 111 THR A O 1
ATOM 864 N N . GLY A 1 112 ? 4.037 7.797 -6.137 1.00 95.19 112 GLY A N 1
ATOM 865 C CA . GLY A 1 112 ? 5.199 8.624 -5.797 1.00 95.19 112 GLY A CA 1
ATOM 866 C C . GLY A 1 112 ? 5.306 8.979 -4.311 1.00 95.19 112 GLY A C 1
ATOM 867 O O . GLY A 1 112 ? 5.950 9.970 -3.969 1.00 95.19 112 GLY A O 1
ATOM 868 N N . SER A 1 113 ? 4.657 8.208 -3.438 1.00 96.00 113 SER A N 1
ATOM 869 C CA . SER A 1 113 ? 4.653 8.435 -1.995 1.00 96.00 113 SER A CA 1
ATOM 870 C C . SER A 1 113 ? 5.907 7.868 -1.314 1.00 96.00 113 SER A C 1
ATOM 872 O O . SER A 1 113 ? 6.793 7.284 -1.940 1.00 96.00 113 SER A O 1
ATOM 874 N N . THR A 1 114 ? 6.015 8.071 -0.003 1.00 96.25 114 THR A N 1
ATOM 875 C CA . THR A 1 114 ? 7.178 7.677 0.799 1.00 96.25 114 THR A CA 1
ATOM 876 C C . THR A 1 114 ? 7.153 6.194 1.180 1.00 96.25 114 THR A C 1
ATOM 878 O O . THR A 1 114 ? 6.093 5.593 1.339 1.00 96.25 114 THR A O 1
ATOM 881 N N . PHE A 1 115 ? 8.326 5.615 1.464 1.00 96.62 115 PHE A N 1
ATOM 882 C CA . PHE A 1 115 ? 8.429 4.272 2.062 1.00 96.62 115 PHE A CA 1
ATOM 883 C C . PHE A 1 115 ? 7.637 4.141 3.370 1.00 96.62 115 PHE A C 1
ATOM 885 O O . PHE A 1 115 ? 7.054 3.098 3.656 1.00 96.62 115 PHE A O 1
ATOM 892 N N . PHE A 1 116 ? 7.584 5.207 4.175 1.00 96.94 116 PHE A N 1
ATOM 893 C CA . PHE A 1 116 ? 6.798 5.202 5.408 1.00 96.94 116 PHE A CA 1
ATOM 894 C C . PHE A 1 116 ? 5.295 5.093 5.127 1.00 96.94 116 PHE A C 1
ATOM 896 O O . PHE A 1 116 ? 4.590 4.379 5.834 1.00 96.94 116 PHE A O 1
ATOM 903 N N . SER A 1 117 ? 4.819 5.701 4.040 1.00 97.31 117 SER A N 1
ATOM 904 C CA . SER A 1 117 ? 3.443 5.526 3.579 1.00 97.31 117 SER A CA 1
ATOM 905 C C . SER A 1 117 ? 3.152 4.075 3.186 1.00 97.31 117 SER A C 1
ATOM 907 O O . SER A 1 117 ? 2.096 3.559 3.547 1.00 97.31 117 SER A 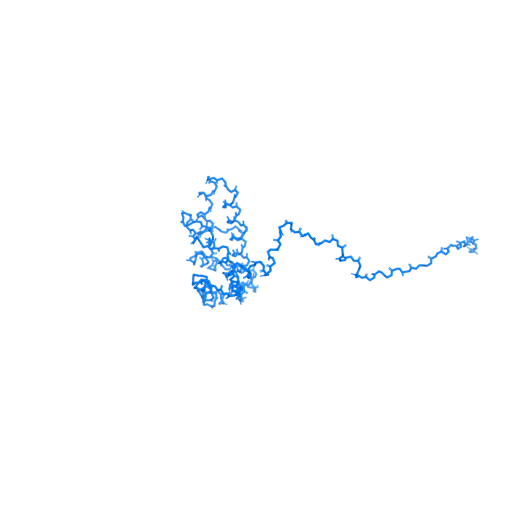O 1
ATOM 909 N N . SER A 1 118 ? 4.106 3.370 2.558 1.00 97.81 118 SER A N 1
ATOM 910 C CA . SER A 1 118 ? 3.997 1.920 2.317 1.00 97.81 118 SER A CA 1
ATOM 911 C C . SER A 1 118 ? 3.785 1.143 3.621 1.00 97.81 118 SER A C 1
ATOM 913 O O . SER A 1 118 ? 2.914 0.279 3.686 1.00 97.81 118 SER A O 1
ATOM 915 N N . ILE A 1 119 ? 4.520 1.488 4.686 1.00 98.12 119 ILE A N 1
ATOM 916 C CA . ILE A 1 119 ? 4.364 0.859 6.009 1.00 98.12 119 ILE A CA 1
ATOM 917 C C . ILE A 1 119 ? 2.969 1.123 6.585 1.00 98.12 119 ILE A C 1
ATOM 919 O O . ILE A 1 119 ? 2.330 0.185 7.055 1.00 98.12 119 ILE A O 1
ATOM 923 N N . LEU A 1 120 ? 2.482 2.368 6.529 1.00 98.38 120 LEU A N 1
ATOM 924 C CA . LEU A 1 120 ? 1.148 2.716 7.029 1.00 98.38 120 LEU A CA 1
ATOM 925 C C . LEU A 1 120 ? 0.048 1.957 6.278 1.00 98.38 120 LEU A C 1
ATOM 927 O O . LEU A 1 120 ? -0.868 1.431 6.906 1.00 98.38 120 LEU A O 1
ATOM 931 N N . VAL A 1 121 ? 0.156 1.840 4.951 1.00 98.56 121 VAL A N 1
ATOM 932 C CA . VAL A 1 121 ? -0.780 1.047 4.139 1.00 98.56 121 VAL A CA 1
ATOM 933 C C . VAL A 1 121 ? -0.780 -0.413 4.591 1.00 98.56 121 VAL A C 1
ATOM 935 O O . VAL A 1 121 ? -1.843 -0.972 4.857 1.00 98.56 121 VAL A O 1
ATOM 938 N N . ILE A 1 122 ? 0.399 -1.029 4.714 1.00 98.69 122 ILE A N 1
ATOM 939 C CA . ILE A 1 122 ? 0.534 -2.430 5.138 1.00 98.69 122 ILE A CA 1
ATOM 940 C C . ILE A 1 122 ? -0.052 -2.628 6.543 1.00 98.69 122 ILE A C 1
ATOM 942 O O . ILE A 1 122 ? -0.774 -3.598 6.770 1.00 98.69 122 ILE A O 1
ATOM 946 N N . GLU A 1 123 ? 0.212 -1.706 7.474 1.00 98.62 123 GLU A N 1
ATOM 947 C CA . GLU A 1 123 ? -0.323 -1.758 8.836 1.00 98.62 123 GLU A CA 1
ATOM 948 C C . GLU A 1 123 ? -1.858 -1.701 8.846 1.00 98.62 123 GLU A C 1
ATOM 950 O O . GLU A 1 123 ? -2.501 -2.507 9.519 1.00 98.62 123 GLU A O 1
ATOM 955 N N . GLU A 1 124 ? -2.461 -0.780 8.090 1.00 98.69 124 GLU A N 1
ATOM 956 C CA . GLU A 1 124 ? -3.918 -0.632 8.031 1.00 98.69 124 GLU A CA 1
ATOM 957 C C . GLU A 1 124 ? -4.608 -1.825 7.361 1.00 98.69 124 GLU A C 1
ATOM 959 O O . GLU A 1 124 ? -5.655 -2.270 7.833 1.00 98.69 124 GLU A O 1
ATOM 964 N N . LEU A 1 125 ? -4.006 -2.401 6.316 1.00 98.75 125 LEU A N 1
ATOM 965 C CA . LEU A 1 125 ? -4.499 -3.637 5.703 1.00 98.75 125 LEU A CA 1
ATOM 966 C C . LEU A 1 125 ? -4.420 -4.815 6.685 1.00 98.75 125 LEU A C 1
ATOM 968 O O . LEU A 1 125 ? -5.382 -5.571 6.824 1.00 98.75 125 LEU A O 1
ATOM 972 N N . ALA A 1 126 ? -3.308 -4.940 7.418 1.00 98.69 126 ALA A N 1
ATOM 973 C CA . ALA A 1 126 ? -3.071 -6.040 8.354 1.00 98.69 126 ALA A CA 1
ATOM 974 C C . ALA A 1 126 ? -4.036 -6.041 9.550 1.00 98.69 126 ALA A C 1
ATOM 976 O O . ALA A 1 126 ? -4.261 -7.092 10.149 1.00 98.69 126 ALA A O 1
ATOM 977 N N . LYS A 1 127 ? -4.638 -4.890 9.887 1.00 98.69 127 LYS A N 1
ATOM 978 C CA . LYS A 1 127 ? -5.709 -4.801 10.898 1.00 98.69 127 LYS A CA 1
ATOM 979 C C . LYS A 1 127 ? -6.975 -5.560 10.486 1.00 98.69 127 LYS A C 1
ATOM 981 O O . LYS A 1 127 ? -7.769 -5.898 11.361 1.00 98.69 127 LYS A O 1
ATOM 986 N N . VAL A 1 128 ? -7.169 -5.808 9.188 1.00 98.62 128 VAL A N 1
ATOM 987 C CA . VAL A 1 128 ? -8.329 -6.522 8.634 1.00 98.62 128 VAL A CA 1
ATOM 988 C C . VAL A 1 128 ? -7.944 -7.911 8.132 1.00 98.62 128 VAL A C 1
ATOM 990 O O . VAL A 1 128 ? -8.588 -8.884 8.513 1.00 98.62 128 VAL A O 1
ATOM 993 N N . ASP A 1 129 ? -6.895 -8.016 7.312 1.00 98.56 129 ASP A N 1
ATOM 994 C CA . ASP A 1 129 ? -6.412 -9.291 6.773 1.00 98.56 129 ASP A CA 1
ATOM 995 C C . ASP A 1 129 ? -4.895 -9.259 6.527 1.00 98.56 129 ASP A C 1
ATOM 997 O O . ASP A 1 129 ? -4.381 -8.540 5.663 1.00 98.56 129 ASP A O 1
ATOM 1001 N N . ALA A 1 130 ? -4.164 -10.085 7.278 1.00 98.31 130 ALA A N 1
ATOM 1002 C CA . ALA A 1 130 ? -2.714 -10.206 7.162 1.00 98.31 130 ALA A CA 1
ATOM 1003 C C . ALA A 1 130 ? -2.258 -10.802 5.815 1.00 98.31 130 ALA A C 1
ATOM 1005 O O . ALA A 1 130 ? -1.162 -10.482 5.351 1.00 98.31 130 ALA A O 1
ATOM 1006 N N . SER A 1 131 ? -3.082 -11.630 5.167 1.00 97.94 131 SER A N 1
ATOM 1007 C CA . SER A 1 131 ? -2.777 -12.236 3.864 1.00 97.94 131 SER A CA 1
ATOM 1008 C C . SER A 1 131 ? -2.811 -11.195 2.744 1.00 97.94 131 SER A C 1
ATOM 1010 O O . SER A 1 131 ? -1.969 -11.200 1.847 1.00 97.94 131 SER A O 1
ATOM 1012 N N . VAL A 1 132 ? -3.755 -10.254 2.816 1.00 98.19 132 VAL A N 1
ATOM 1013 C CA . VAL A 1 132 ? -3.813 -9.116 1.886 1.00 98.19 132 VAL A CA 1
ATOM 1014 C C . VAL A 1 132 ? -2.641 -8.165 2.138 1.00 98.19 132 VAL A C 1
ATOM 1016 O O . VAL A 1 132 ? -1.997 -7.703 1.195 1.00 98.19 132 VAL A O 1
ATOM 1019 N N . ALA A 1 133 ? -2.315 -7.918 3.410 1.00 98.56 133 ALA A N 1
ATOM 1020 C CA . ALA A 1 133 ? -1.199 -7.058 3.786 1.00 98.56 133 ALA A CA 1
ATOM 1021 C C . ALA A 1 133 ? 0.153 -7.587 3.283 1.00 98.56 133 ALA A C 1
ATOM 1023 O O . ALA A 1 133 ? 0.930 -6.813 2.731 1.00 98.56 133 ALA A O 1
ATOM 1024 N N . VAL A 1 134 ? 0.428 -8.894 3.407 1.00 98.19 134 VAL A N 1
ATOM 1025 C CA . VAL A 1 134 ? 1.696 -9.473 2.924 1.00 98.19 134 VAL A CA 1
ATOM 1026 C C . VAL A 1 134 ? 1.807 -9.450 1.397 1.00 98.19 134 VAL A C 1
ATOM 1028 O O . VAL A 1 134 ? 2.894 -9.236 0.866 1.00 98.19 134 VAL A O 1
ATOM 1031 N N . LEU A 1 135 ? 0.692 -9.604 0.673 1.00 97.56 135 LEU A N 1
ATOM 1032 C CA . LEU A 1 135 ? 0.669 -9.448 -0.784 1.00 97.56 135 LEU A CA 1
ATOM 1033 C C . LEU A 1 135 ? 1.061 -8.018 -1.185 1.00 97.56 135 LEU A C 1
ATOM 1035 O O . LEU A 1 135 ? 1.913 -7.825 -2.054 1.00 97.56 135 LEU A O 1
ATOM 1039 N N . CYS A 1 136 ? 0.478 -7.022 -0.514 1.00 97.94 136 CYS A N 1
ATOM 1040 C CA . CYS A 1 136 ? 0.801 -5.611 -0.718 1.00 97.94 136 CYS A CA 1
ATOM 1041 C C . CYS A 1 136 ? 2.256 -5.285 -0.329 1.00 97.94 136 CYS A C 1
ATOM 1043 O O . CYS A 1 136 ? 2.935 -4.540 -1.041 1.00 97.94 136 CYS A O 1
ATOM 1045 N N . ASP A 1 137 ? 2.751 -5.856 0.773 1.00 98.44 137 ASP A N 1
ATOM 1046 C CA . ASP A 1 137 ? 4.131 -5.695 1.243 1.00 98.44 137 ASP A CA 1
ATOM 1047 C C . ASP A 1 137 ? 5.135 -6.211 0.212 1.00 98.44 137 ASP A C 1
ATOM 1049 O O . ASP A 1 137 ? 5.956 -5.441 -0.281 1.00 98.44 137 ASP A O 1
ATOM 1053 N N . ILE A 1 138 ? 5.018 -7.477 -0.201 1.00 97.94 138 ILE A N 1
ATOM 1054 C CA . ILE A 1 138 ? 5.941 -8.090 -1.167 1.00 97.94 138 ILE A CA 1
ATOM 1055 C C . ILE A 1 138 ? 5.999 -7.271 -2.460 1.00 97.94 138 ILE A C 1
ATOM 1057 O O . ILE A 1 138 ? 7.093 -7.023 -2.980 1.00 97.94 138 ILE A O 1
ATOM 1061 N N . GLN A 1 139 ? 4.849 -6.821 -2.970 1.00 97.75 139 GLN A N 1
ATOM 1062 C CA . GLN A 1 139 ? 4.811 -6.008 -4.181 1.00 97.75 139 GLN A CA 1
ATOM 1063 C C . GLN A 1 139 ? 5.618 -4.715 -4.007 1.00 97.75 139 GLN A C 1
ATOM 1065 O O . GLN A 1 139 ? 6.505 -4.434 -4.812 1.00 97.75 139 GLN A O 1
ATOM 1070 N N . ASN A 1 140 ? 5.363 -3.943 -2.949 1.00 98.00 140 ASN A N 1
ATOM 1071 C CA . ASN A 1 140 ? 5.979 -2.627 -2.772 1.00 98.00 140 ASN A CA 1
ATOM 1072 C C . ASN A 1 140 ? 7.436 -2.708 -2.285 1.00 98.00 140 ASN A C 1
ATOM 1074 O O . ASN A 1 140 ? 8.346 -2.116 -2.880 1.00 98.00 140 ASN A O 1
ATOM 1078 N N . THR A 1 141 ? 7.688 -3.464 -1.221 1.00 97.50 141 THR A N 1
ATOM 1079 C CA . THR A 1 141 ? 8.960 -3.420 -0.490 1.00 97.50 141 THR A CA 1
ATOM 1080 C C . THR A 1 141 ? 10.019 -4.345 -1.082 1.00 97.50 141 THR A C 1
ATOM 1082 O O . THR A 1 141 ? 11.216 -4.085 -0.928 1.00 97.50 141 THR A O 1
ATOM 1085 N N . LEU A 1 142 ? 9.608 -5.379 -1.825 1.00 96.94 142 LEU A N 1
ATOM 1086 C CA . LEU A 1 142 ? 10.523 -6.296 -2.502 1.00 96.94 142 LEU A CA 1
ATOM 1087 C C . LEU A 1 142 ? 10.530 -6.062 -4.010 1.00 96.94 142 LEU A C 1
ATOM 1089 O O . LEU A 1 142 ? 11.548 -5.637 -4.553 1.00 96.94 142 LEU A O 1
ATOM 1093 N N . ILE A 1 143 ? 9.420 -6.318 -4.703 1.00 97.19 143 ILE A N 1
ATOM 1094 C CA . ILE A 1 143 ? 9.411 -6.371 -6.172 1.00 97.19 143 ILE A CA 1
ATOM 1095 C C . ILE A 1 143 ? 9.631 -4.985 -6.782 1.00 97.19 143 ILE A C 1
ATOM 1097 O O . ILE A 1 143 ? 10.603 -4.785 -7.518 1.00 97.19 143 ILE A O 1
ATOM 1101 N N . ASN A 1 144 ? 8.788 -4.012 -6.437 1.00 97.38 144 ASN A N 1
ATOM 1102 C CA . ASN A 1 144 ? 8.884 -2.644 -6.946 1.00 97.38 144 ASN A CA 1
ATOM 1103 C C . ASN A 1 144 ? 10.239 -2.036 -6.582 1.00 97.38 144 ASN A C 1
ATOM 1105 O O . ASN A 1 144 ? 10.937 -1.496 -7.438 1.00 97.38 144 ASN A O 1
ATOM 1109 N N . THR A 1 145 ? 10.671 -2.220 -5.333 1.00 96.75 145 THR A N 1
ATOM 1110 C CA . THR A 1 145 ? 11.976 -1.750 -4.858 1.00 96.75 145 THR A CA 1
ATOM 1111 C C . THR A 1 145 ? 13.145 -2.352 -5.650 1.00 96.75 145 THR A C 1
ATOM 1113 O O . THR A 1 145 ? 14.083 -1.626 -5.993 1.00 96.75 145 THR A O 1
ATOM 1116 N N . LEU A 1 146 ? 13.106 -3.647 -5.988 1.00 97.44 146 LEU A N 1
ATOM 1117 C CA . LEU A 1 146 ? 14.132 -4.296 -6.813 1.00 97.44 146 LEU A CA 1
ATOM 1118 C C . LEU A 1 146 ? 14.186 -3.699 -8.223 1.00 97.44 146 LEU A C 1
ATOM 1120 O O . LEU A 1 146 ? 15.274 -3.367 -8.696 1.00 97.44 146 LEU A O 1
ATOM 1124 N N . PHE A 1 147 ? 13.041 -3.513 -8.884 1.00 97.25 147 PHE A N 1
ATOM 1125 C CA . PHE A 1 147 ? 13.002 -2.905 -10.219 1.00 97.25 147 PHE A CA 1
ATOM 1126 C C . PHE A 1 147 ? 13.444 -1.440 -10.199 1.00 97.25 147 PHE A C 1
ATOM 1128 O O . PHE A 1 147 ? 14.247 -1.030 -11.039 1.00 97.25 147 PHE A O 1
ATOM 1135 N N . THR A 1 148 ? 13.000 -0.664 -9.214 1.00 95.56 148 THR A N 1
ATOM 1136 C CA . THR A 1 148 ? 13.372 0.746 -9.069 1.00 95.56 148 THR A CA 1
ATOM 1137 C C . THR A 1 148 ? 14.869 0.912 -8.804 1.00 95.56 148 THR A C 1
ATOM 1139 O O . THR A 1 148 ? 15.512 1.762 -9.425 1.00 95.56 148 THR A O 1
ATOM 1142 N N . LYS A 1 149 ? 15.464 0.086 -7.933 1.00 96.12 149 LYS A N 1
ATOM 1143 C CA . LYS A 1 149 ? 16.878 0.228 -7.545 1.00 96.12 149 LYS A CA 1
ATOM 1144 C C . LYS A 1 149 ? 17.851 -0.443 -8.510 1.00 96.12 149 LYS A C 1
ATOM 1146 O O . LYS A 1 149 ? 18.920 0.106 -8.757 1.00 96.12 149 LYS A O 1
ATOM 1151 N N . LEU A 1 150 ? 17.509 -1.620 -9.034 1.00 97.69 150 LEU A N 1
ATOM 1152 C CA . LEU A 1 150 ? 18.445 -2.482 -9.769 1.00 97.69 150 LEU A CA 1
ATOM 1153 C C . LEU A 1 150 ? 18.056 -2.702 -11.237 1.00 97.69 150 LEU A C 1
ATOM 1155 O O . LEU A 1 150 ? 18.853 -3.242 -12.002 1.00 97.69 150 LEU A O 1
ATOM 1159 N N . GLY A 1 151 ? 16.851 -2.299 -11.646 1.00 96.81 151 GLY A N 1
ATOM 1160 C CA . GLY A 1 151 ? 16.385 -2.459 -13.018 1.00 96.81 151 GLY A CA 1
ATOM 1161 C C . GLY A 1 151 ? 17.141 -1.574 -14.010 1.00 96.81 151 GLY A C 1
ATOM 1162 O O . GLY A 1 151 ? 17.407 -0.397 -13.762 1.00 96.81 151 GLY A O 1
ATOM 1163 N N . THR A 1 152 ? 17.440 -2.127 -15.183 1.00 98.12 152 THR A N 1
ATOM 1164 C CA . THR A 1 152 ? 17.841 -1.339 -16.360 1.00 98.12 152 THR A CA 1
ATOM 1165 C C . THR A 1 152 ? 16.690 -0.442 -16.825 1.00 98.12 152 THR A C 1
ATOM 1167 O O . THR A 1 152 ? 15.530 -0.733 -16.536 1.00 98.12 152 THR A O 1
ATOM 1170 N N . ALA A 1 153 ? 16.978 0.609 -17.601 1.00 96.56 153 ALA A N 1
ATOM 1171 C CA . ALA A 1 153 ? 15.940 1.496 -18.145 1.00 96.56 153 ALA A CA 1
ATOM 1172 C C . ALA A 1 153 ? 14.833 0.718 -18.887 1.00 96.56 153 ALA A C 1
ATOM 1174 O O . ALA A 1 153 ? 13.655 0.883 -18.589 1.00 96.56 153 ALA A O 1
ATOM 1175 N N . ALA A 1 154 ? 15.217 -0.233 -19.746 1.00 96.75 154 ALA A N 1
ATOM 1176 C CA . ALA A 1 154 ? 14.269 -1.073 -20.479 1.00 96.75 154 ALA A CA 1
ATOM 1177 C C . ALA A 1 154 ? 13.432 -1.999 -19.570 1.00 96.75 154 ALA A C 1
ATOM 1179 O O . ALA A 1 154 ? 12.289 -2.313 -19.889 1.00 96.75 154 ALA A O 1
ATOM 1180 N N . GLN A 1 155 ? 13.980 -2.466 -18.441 1.00 97.38 155 GLN A N 1
ATOM 1181 C CA . GLN A 1 155 ? 13.207 -3.241 -17.462 1.00 97.38 155 GLN A CA 1
ATOM 1182 C C . GLN A 1 155 ? 12.238 -2.347 -16.690 1.00 97.38 155 GLN A C 1
ATOM 1184 O O . GLN A 1 155 ? 11.096 -2.744 -16.486 1.00 97.38 155 GLN A O 1
ATOM 1189 N N . LYS A 1 156 ? 12.667 -1.150 -16.285 1.00 97.00 156 LYS A N 1
ATOM 1190 C CA . LYS A 1 156 ? 11.815 -0.195 -15.570 1.00 97.00 156 LYS A CA 1
ATOM 1191 C C . LYS A 1 156 ? 10.598 0.189 -16.404 1.00 97.00 156 LYS A C 1
ATOM 1193 O O . LYS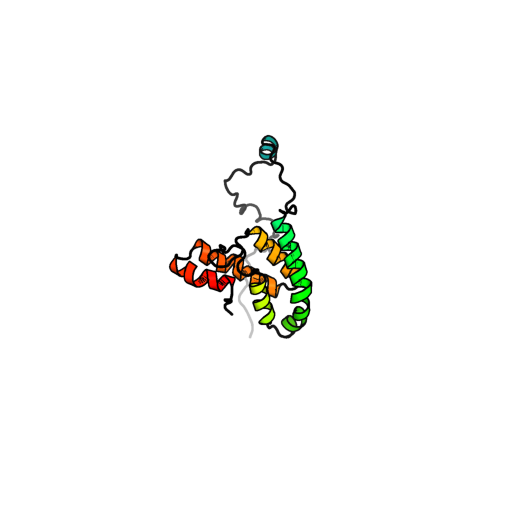 A 1 156 ? 9.481 -0.045 -15.960 1.00 97.00 156 LYS A O 1
ATOM 1198 N N . GLU A 1 157 ? 10.824 0.625 -17.642 1.00 94.69 157 GLU A N 1
ATOM 1199 C CA . GLU A 1 157 ? 9.763 0.979 -18.593 1.00 94.69 157 GLU A CA 1
ATOM 1200 C C . GLU A 1 157 ? 8.800 -0.189 -18.852 1.00 94.69 157 GLU A C 1
ATOM 1202 O O . GLU A 1 157 ? 7.588 -0.013 -18.917 1.00 94.69 157 GLU A O 1
ATOM 1207 N N . ARG A 1 158 ? 9.323 -1.418 -18.945 1.00 95.06 158 ARG A N 1
ATOM 1208 C CA . ARG A 1 158 ? 8.497 -2.601 -19.209 1.00 95.06 158 ARG A CA 1
ATOM 1209 C C . ARG A 1 158 ? 7.679 -3.071 -18.005 1.00 95.06 158 ARG A C 1
ATOM 1211 O O . ARG A 1 158 ? 6.584 -3.601 -18.201 1.00 95.06 158 ARG A O 1
ATOM 1218 N N . TYR A 1 159 ? 8.243 -3.007 -16.800 1.00 97.44 159 TYR A N 1
ATOM 1219 C CA . TYR A 1 159 ? 7.681 -3.685 -15.630 1.00 97.44 159 TYR A CA 1
ATOM 1220 C C . TYR A 1 159 ? 7.042 -2.735 -14.626 1.00 97.44 159 TYR A C 1
ATOM 1222 O O . TYR A 1 159 ? 5.975 -3.079 -14.135 1.00 97.44 159 TYR A O 1
ATOM 1230 N N . LEU A 1 160 ? 7.611 -1.558 -14.345 1.00 96.69 160 LEU A N 1
ATOM 1231 C CA . LEU A 1 16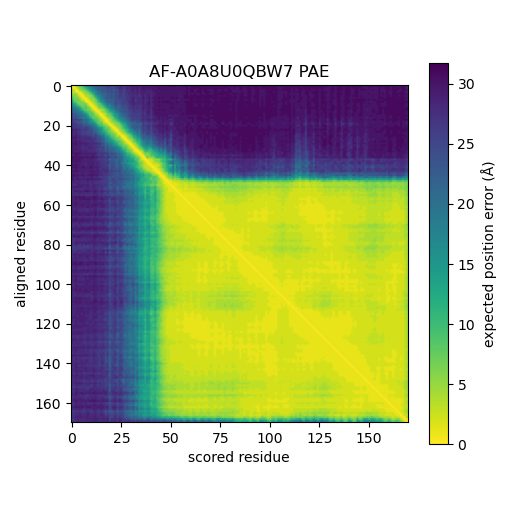0 ? 7.074 -0.677 -13.298 1.00 96.69 160 LEU A CA 1
ATOM 1232 C C . LEU A 1 160 ? 5.632 -0.257 -13.593 1.00 96.69 160 LEU A C 1
ATOM 1234 O O . LEU A 1 160 ? 4.792 -0.373 -12.709 1.00 96.69 160 LEU A O 1
ATOM 1238 N N . SER A 1 161 ? 5.319 0.089 -14.847 1.00 95.75 161 SER A N 1
ATOM 1239 C CA . SER A 1 161 ? 3.953 0.447 -15.254 1.00 95.75 161 SER A CA 1
ATOM 1240 C C . SER A 1 161 ? 2.945 -0.679 -15.088 1.00 95.75 161 SER A C 1
ATOM 1242 O O . SER A 1 161 ? 1.765 -0.426 -14.891 1.00 95.75 161 SER A O 1
ATOM 1244 N N . ARG A 1 162 ? 3.389 -1.933 -15.179 1.00 96.69 162 ARG A N 1
ATOM 1245 C CA . ARG A 1 162 ? 2.518 -3.097 -15.000 1.00 96.69 162 ARG A CA 1
ATOM 1246 C C . ARG A 1 162 ? 2.396 -3.477 -13.532 1.00 96.69 162 ARG A C 1
ATOM 1248 O O . ARG A 1 162 ? 1.313 -3.798 -13.064 1.00 96.69 162 ARG A O 1
ATOM 1255 N N . LEU A 1 163 ? 3.498 -3.400 -12.793 1.00 96.88 163 LEU A N 1
ATOM 1256 C CA . LEU A 1 163 ? 3.540 -3.669 -11.358 1.00 96.88 163 LEU A CA 1
ATOM 1257 C C . LEU A 1 163 ? 2.714 -2.668 -10.543 1.00 96.88 163 LEU A C 1
ATOM 1259 O O . LEU A 1 163 ? 2.270 -3.022 -9.457 1.00 96.88 163 LEU A O 1
ATOM 1263 N N . SER A 1 164 ? 2.483 -1.460 -11.062 1.00 95.12 164 SER A N 1
ATOM 1264 C CA . SER A 1 164 ? 1.606 -0.453 -10.458 1.00 95.12 164 SER A CA 1
ATOM 1265 C C . SER A 1 164 ? 0.135 -0.571 -10.872 1.00 95.12 164 SER A C 1
ATOM 1267 O O . SER A 1 164 ? -0.706 0.017 -10.197 1.00 95.12 164 SER A O 1
ATOM 1269 N N . THR A 1 165 ? -0.206 -1.315 -11.937 1.00 93.31 165 THR A N 1
ATOM 1270 C CA . THR A 1 165 ? -1.563 -1.288 -12.526 1.00 93.31 165 THR A CA 1
ATOM 1271 C C . THR A 1 165 ? -2.262 -2.639 -12.655 1.00 93.31 165 THR A C 1
ATOM 1273 O O . THR A 1 165 ? -3.478 -2.688 -12.477 1.00 93.31 165 THR A O 1
ATOM 1276 N N . ASP A 1 166 ? -1.554 -3.722 -12.996 1.00 93.44 166 ASP A N 1
ATOM 1277 C CA . ASP A 1 166 ? -2.212 -4.980 -13.380 1.00 93.44 166 ASP A CA 1
ATOM 1278 C C . ASP A 1 166 ? -1.427 -6.277 -13.125 1.00 93.44 166 ASP A C 1
ATOM 1280 O O . ASP A 1 166 ? -1.943 -7.366 -13.389 1.00 93.44 166 ASP A O 1
ATOM 1284 N N . MET A 1 167 ? -0.187 -6.204 -12.636 1.00 94.44 167 MET A N 1
ATOM 1285 C CA . MET A 1 167 ? 0.692 -7.368 -12.534 1.00 94.44 167 MET A CA 1
ATOM 1286 C C . MET A 1 167 ? 0.964 -7.773 -11.085 1.00 94.44 167 MET A C 1
ATOM 1288 O O . MET A 1 167 ? 1.767 -7.149 -10.393 1.00 94.44 167 MET A O 1
ATOM 1292 N N . VAL A 1 168 ? 0.401 -8.918 -10.701 1.00 87.62 168 VAL A N 1
ATOM 1293 C CA . VAL A 1 168 ? 0.874 -9.771 -9.600 1.00 87.62 168 VAL A CA 1
ATOM 1294 C C . VAL A 1 168 ? 1.270 -11.119 -10.206 1.00 87.62 168 VAL A C 1
ATOM 1296 O O . VAL A 1 168 ? 0.671 -11.569 -11.184 1.00 87.62 168 VAL A O 1
ATOM 1299 N N . ARG A 1 169 ? 2.344 -11.727 -9.700 1.00 69.56 169 ARG A N 1
ATOM 1300 C CA . ARG A 1 169 ? 2.782 -13.066 -10.111 1.00 69.56 169 ARG A CA 1
ATOM 1301 C C . ARG A 1 169 ? 2.415 -14.045 -9.001 1.00 69.56 169 ARG A C 1
ATOM 1303 O O . ARG A 1 169 ? 2.992 -13.951 -7.922 1.00 69.56 169 ARG A O 1
ATOM 1310 N N . ASP A 1 170 ? 1.481 -14.936 -9.317 1.00 53.19 170 ASP A N 1
ATOM 1311 C CA . ASP A 1 170 ? 1.083 -16.087 -8.496 1.00 53.19 170 ASP A CA 1
ATOM 1312 C C . ASP A 1 170 ? 2.193 -17.151 -8.406 1.00 53.19 170 ASP A C 1
ATOM 1314 O O . ASP A 1 170 ? 2.973 -17.293 -9.388 1.00 53.19 170 ASP A O 1
#

Mean predicted aligned error: 12.93 Å

pLDDT: mean 81.72, std 24.69, range [28.12, 98.75]

Foldseek 3Di:
DDDDDDDDDDDDDDDDPDPPPPPPPDPPPPPPPPPCPVVNCVVVVNDDDPPPDDDPVLVVLLVVLLCCLVPPVQVCAVVCVVVVHDDVVLVQVCLVVLLQQACPDCVLPHVNHDPVSNVSNLVSNVVRPNVSSVQSCCRHVPVLVCCVPPNDPVSCNVPSNCSNHPDDDD

Solvent-accessible surface area (backbone atoms only — not comparable to full-atom values): 10364 Å² total; per-residue (Å²): 141,86,87,87,83,81,89,79,89,76,90,79,90,74,88,77,84,74,73,93,80,83,83,83,85,84,83,78,86,70,68,90,61,79,75,74,46,72,66,57,37,57,74,69,69,56,80,78,74,64,91,87,65,67,55,72,68,48,47,51,50,38,54,52,40,38,49,46,27,61,74,67,45,50,84,48,47,68,62,26,59,79,66,74,42,84,56,68,68,58,58,52,50,38,28,76,71,38,58,32,12,31,64,36,51,54,93,34,60,18,65,52,47,50,72,66,47,50,51,42,45,33,54,37,29,39,77,67,38,56,71,61,16,51,54,40,40,47,38,39,74,46,52,49,42,46,40,71,75,70,41,52,72,72,49,34,69,66,41,46,41,34,42,13,59,77,54,80,86,132

Secondary structure (DSSP, 8-state):
-------------------TTS--SS-----SS----HHHHHHTT-----TT---HHHHHHHHHHHHHIIIIITTTHHHHHHHT---HHHHHHHHHTTTT-SSS-GGGT-----HHHHHHHHHHHHTT-HHHHHHHHIIIIIIIHHHHHH--HHHHHHHHHHHTTT----

Nearest PDB structures (foldseek):
  2jif-assembly1_B  TM=9.961E-01  e=3.975E-11  Homo sapiens
  3gnc-assembly1_B  TM=9.465E-01  e=5.426E-07  Burkholderia pseudomallei 1710b
  3d6b-assembly1_A  TM=9.418E-01  e=5.426E-07  Burkholderia pseudomallei 1710b
  3eom-assembly1_B  TM=9.494E-01  e=7.414E-07  Burkholderia pseudomallei 1710b
  2eba-assembly2_I  TM=9.504E-01  e=9.998E-06  Thermus thermophilus HB8

Organism: Salvelinus namaycush (NCBI:txid8040)

Sequence (170 aa):
MASPLIRCFSKVGRQVSRPWSVCQHGLRNRSTQPDVSAEQAAALGVSYPPLQTYSEEEGMMRDAVNKFAQERLAPFVSKMDENSHMDPEVIKSLFEQGLMGIEIDPEYGGTGSTFFSSILVIEELAKVDASVAVLCDIQNTLINTLFTKLGTAAQKERYLSRLSTDMVRD

Radius of gyration: 27.29 Å; Cα contacts (8 Å, |Δi|>4): 151; chains: 1; bounding box: 55×94×57 Å

InterPro domains:
  IPR009100 Acyl-CoA dehydrogenase/oxidase, N-terminal and middle domain superfamily [SSF56645] (53-164)
  IPR013786 Acyl-CoA dehydrogenase/oxidase, N-terminal [PF02771] (55-164)
  IPR037069 Acyl-CoA dehydrogenase/oxidase, N-terminal domain superfamily [G3DSA:1.10.540.10] (33-166)